Protein AF-A0AAE4S1N6-F1 (afdb_monomer)

Sequence (169 aa):
MYSLLGYTQWRNFEAIINKAKAACTNAGEDVTYHFADVSKMISLPKGAEREIDDIYLTRYACYLTAQNGDARKPAIAFAQNNFAVQTRRAELVEQHLLDYERVQARTKLAETEKLLSGVFYERGVDSKGFAIIRSKGDKALFRLDTALLKCKLGAPHSRPLVDFLPTIS

Structure (mmCIF, N/CA/C/O backbone):
data_AF-A0AAE4S1N6-F1
#
_entry.id   AF-A0AAE4S1N6-F1
#
loop_
_atom_site.group_PDB
_atom_site.id
_atom_site.type_symbol
_atom_site.label_atom_id
_atom_site.label_alt_id
_atom_site.label_comp_id
_atom_site.label_asym_id
_atom_site.label_entity_id
_atom_site.label_seq_id
_atom_site.pdbx_PDB_ins_code
_atom_site.Cartn_x
_atom_site.Cartn_y
_atom_site.Cartn_z
_atom_site.occupancy
_atom_site.B_iso_or_equiv
_atom_site.auth_seq_id
_atom_site.auth_comp_id
_atom_site.auth_asym_id
_atom_site.auth_atom_id
_atom_site.pdbx_PDB_model_num
ATOM 1 N N . MET A 1 1 ? -7.792 -5.876 23.179 1.00 77.88 1 MET A N 1
ATOM 2 C CA . MET A 1 1 ? -7.396 -4.777 22.263 1.00 77.88 1 MET A CA 1
ATOM 3 C C . MET A 1 1 ? -7.895 -3.399 22.705 1.00 77.88 1 MET A C 1
ATOM 5 O O . MET A 1 1 ? -7.100 -2.470 22.681 1.00 77.88 1 MET A O 1
ATOM 9 N N . TYR A 1 2 ? -9.160 -3.238 23.120 1.00 85.38 2 TYR A N 1
ATOM 10 C CA . TYR A 1 2 ? -9.743 -1.909 23.383 1.00 85.38 2 TYR A CA 1
ATOM 11 C C . TYR A 1 2 ? -8.954 -1.040 24.389 1.00 85.38 2 TYR A C 1
ATOM 13 O O . TYR A 1 2 ? -8.712 0.138 24.123 1.00 85.38 2 TYR A O 1
ATOM 21 N N . SER A 1 3 ? -8.470 -1.626 25.491 1.00 87.19 3 SER A N 1
ATOM 22 C CA . SER A 1 3 ? -7.671 -0.925 26.508 1.00 87.19 3 SER A CA 1
ATOM 23 C C . SER A 1 3 ? -6.307 -0.459 25.990 1.00 87.19 3 SER A C 1
ATOM 25 O O . SER A 1 3 ? -5.890 0.657 26.288 1.00 87.19 3 SER A O 1
ATOM 27 N N . LEU A 1 4 ? -5.645 -1.265 25.151 1.00 88.44 4 LEU A N 1
ATOM 28 C CA . LEU A 1 4 ? -4.366 -0.918 24.510 1.00 88.44 4 LEU A CA 1
ATOM 29 C C . LEU A 1 4 ? -4.500 0.288 23.576 1.00 88.44 4 LEU A C 1
ATOM 31 O O . LEU A 1 4 ? -3.576 1.084 23.446 1.00 88.44 4 LEU A O 1
ATOM 35 N N . LEU A 1 5 ? -5.668 0.439 22.949 1.00 91.44 5 LEU A N 1
ATOM 36 C CA . LEU A 1 5 ? -5.982 1.578 22.090 1.00 91.44 5 LEU A CA 1
ATOM 37 C C . LEU A 1 5 ? -6.519 2.790 22.868 1.00 91.44 5 LEU A C 1
ATOM 39 O O . LEU A 1 5 ? -6.908 3.784 22.260 1.00 91.44 5 LEU A O 1
ATOM 43 N N . GLY A 1 6 ? -6.532 2.733 24.203 1.00 91.75 6 GLY A N 1
ATOM 44 C CA . GLY A 1 6 ? 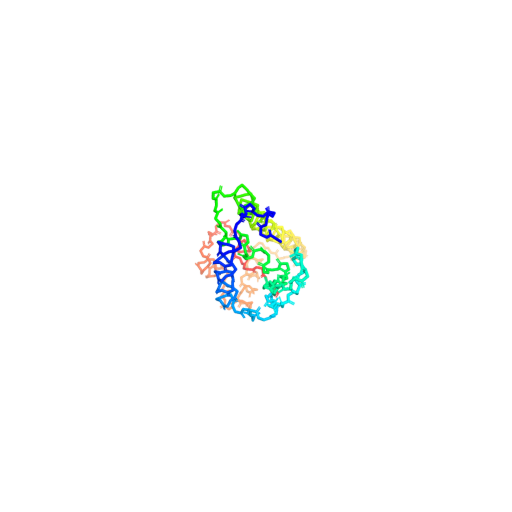-6.936 3.837 25.073 1.00 91.75 6 GLY A CA 1
ATOM 45 C C . GLY A 1 6 ? -8.450 4.000 25.226 1.00 91.75 6 GLY A C 1
ATOM 46 O O . GLY A 1 6 ? -8.919 5.085 25.586 1.00 91.75 6 GLY A O 1
ATOM 47 N N . TYR A 1 7 ? -9.244 2.972 24.917 1.00 91.69 7 TYR A N 1
ATOM 48 C CA . TYR A 1 7 ? -10.680 2.964 25.199 1.00 91.69 7 TYR A CA 1
ATOM 49 C C . TYR A 1 7 ? -10.927 2.464 26.623 1.00 91.69 7 TYR A C 1
ATOM 51 O O . TYR A 1 7 ? -10.381 1.448 27.037 1.00 91.69 7 TYR A O 1
ATOM 59 N N . THR A 1 8 ? -11.773 3.176 27.367 1.00 89.38 8 THR A N 1
ATOM 60 C CA . THR A 1 8 ? -12.163 2.821 28.742 1.00 89.38 8 THR A CA 1
ATOM 61 C C . THR A 1 8 ? -13.497 2.082 28.805 1.00 89.38 8 THR 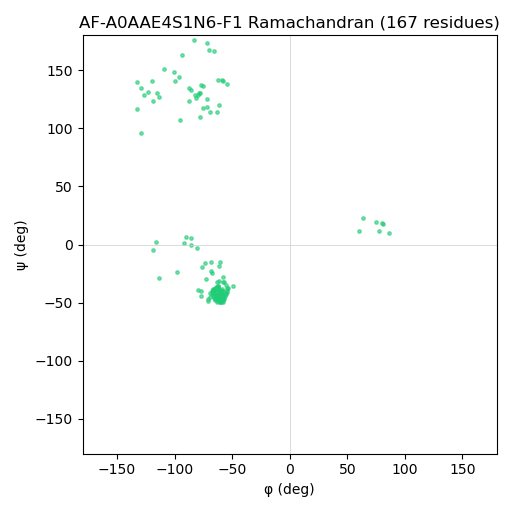A C 1
ATOM 63 O O . THR A 1 8 ? -13.745 1.345 29.751 1.00 89.38 8 THR A O 1
ATOM 66 N N . GLN A 1 9 ? -14.357 2.262 27.798 1.00 87.44 9 GLN A N 1
ATOM 67 C CA . GLN A 1 9 ? -15.679 1.644 27.712 1.00 87.44 9 GLN A CA 1
ATOM 68 C C . GLN A 1 9 ? -15.799 0.833 26.424 1.00 87.44 9 GLN A C 1
ATOM 70 O O . GLN A 1 9 ? -15.523 1.357 25.341 1.00 87.44 9 GLN A O 1
ATOM 75 N N . TRP A 1 10 ? -16.271 -0.411 26.547 1.00 85.19 10 TRP A N 1
ATOM 76 C CA . TRP A 1 10 ? -16.462 -1.328 25.420 1.00 85.19 10 TRP A CA 1
ATOM 77 C C . TRP A 1 10 ? -17.378 -0.750 24.338 1.00 85.19 10 TRP A C 1
ATOM 79 O O . TRP A 1 10 ? -16.996 -0.741 23.178 1.00 85.19 10 TRP A O 1
ATOM 89 N N . ARG A 1 11 ? -18.511 -0.142 24.714 1.00 86.25 11 ARG A N 1
ATOM 90 C CA . ARG A 1 11 ? -19.471 0.466 23.771 1.00 86.25 11 ARG A CA 1
ATOM 91 C C . ARG A 1 11 ? -18.831 1.475 22.805 1.00 86.25 11 ARG A C 1
ATOM 93 O O . ARG A 1 11 ? -19.184 1.539 21.632 1.00 86.25 11 ARG A O 1
ATOM 100 N N . ASN A 1 12 ? -17.865 2.263 23.283 1.00 88.44 12 ASN A N 1
ATOM 101 C CA . ASN A 1 12 ? -17.154 3.224 22.435 1.00 88.44 12 ASN A CA 1
ATOM 102 C C . ASN A 1 12 ? -16.193 2.534 21.467 1.00 88.44 12 ASN A C 1
ATOM 104 O O . ASN A 1 12 ? -15.927 3.069 20.397 1.00 88.44 12 ASN A O 1
ATOM 108 N N . PHE A 1 13 ? -15.652 1.380 21.851 1.00 90.94 13 PHE A N 1
ATOM 109 C CA . PHE A 1 13 ? -14.780 0.572 21.009 1.00 90.94 13 PHE A CA 1
ATOM 110 C C . PHE A 1 13 ? -15.572 -0.256 19.991 1.00 90.94 13 PHE A C 1
ATOM 112 O O . PHE A 1 13 ? -15.183 -0.321 18.832 1.00 90.94 13 PHE A O 1
ATOM 119 N N . GLU A 1 14 ? -16.722 -0.799 20.381 1.00 90.56 14 GLU A N 1
ATOM 120 C CA . GLU A 1 14 ? -17.660 -1.502 19.503 1.00 90.56 14 GLU A CA 1
ATOM 121 C C . GLU A 1 14 ? -18.082 -0.630 18.311 1.00 90.56 14 GLU A C 1
ATOM 123 O O . GLU A 1 14 ? -18.055 -1.072 17.164 1.00 90.56 14 GLU A O 1
ATOM 128 N N . ALA A 1 15 ? -18.352 0.659 18.545 1.00 92.25 15 ALA A N 1
ATOM 129 C CA . ALA A 1 15 ? -18.629 1.608 17.468 1.00 92.25 15 ALA A CA 1
ATOM 130 C C . ALA A 1 15 ? -17.477 1.716 16.446 1.00 92.25 15 ALA A C 1
ATOM 132 O O . ALA A 1 15 ? -17.721 1.943 15.262 1.00 92.25 15 ALA A O 1
ATOM 133 N N . ILE A 1 16 ? -16.225 1.548 16.880 1.00 95.12 16 ILE A N 1
ATOM 134 C CA . ILE A 1 16 ? -15.046 1.548 16.000 1.00 95.12 16 ILE A CA 1
ATOM 135 C C . ILE A 1 16 ? -14.915 0.223 15.260 1.00 95.12 16 ILE A C 1
ATOM 137 O O . ILE A 1 16 ? -14.614 0.230 14.069 1.00 95.12 16 ILE A O 1
ATOM 141 N N . ILE A 1 17 ? -15.189 -0.896 15.931 1.00 94.19 17 ILE A N 1
ATOM 142 C CA . ILE A 1 17 ? -15.241 -2.212 15.290 1.00 94.19 17 ILE A CA 1
ATOM 143 C C . ILE A 1 17 ? -16.272 -2.208 14.164 1.00 94.19 17 ILE A C 1
ATOM 145 O O . ILE A 1 17 ? -15.955 -2.628 13.059 1.00 94.19 17 ILE A O 1
ATOM 149 N N . ASN A 1 18 ? -17.460 -1.645 14.385 1.00 94.62 18 ASN A N 1
ATOM 150 C CA . ASN A 1 18 ? -18.490 -1.561 13.349 1.00 94.62 18 ASN A CA 1
ATOM 151 C C . ASN A 1 18 ? -18.046 -0.709 12.149 1.00 94.62 18 ASN A C 1
ATOM 153 O O . ASN A 1 18 ? -18.279 -1.093 11.003 1.00 94.62 18 ASN A O 1
ATOM 157 N N . LYS A 1 19 ? -17.327 0.399 12.383 1.00 96.88 19 LYS A N 1
ATOM 158 C CA . LYS A 1 19 ? -16.696 1.171 11.295 1.00 96.88 19 LYS A CA 1
ATOM 159 C C . LYS A 1 19 ? -15.638 0.353 10.551 1.00 96.88 19 LYS A C 1
ATOM 161 O O . LYS A 1 19 ? -15.579 0.407 9.327 1.00 96.88 19 LYS A O 1
ATOM 166 N N . ALA A 1 20 ? -14.833 -0.426 11.268 1.00 97.00 20 ALA A N 1
ATOM 167 C CA . ALA A 1 20 ? -13.819 -1.291 10.676 1.00 97.00 20 ALA A CA 1
ATOM 168 C C . ALA A 1 20 ? -14.433 -2.447 9.862 1.00 97.00 20 ALA A C 1
ATOM 170 O O . ALA A 1 20 ? -13.950 -2.724 8.767 1.00 97.00 20 ALA A O 1
ATOM 171 N N . LYS A 1 21 ? -15.529 -3.063 10.333 1.00 96.44 21 LYS A N 1
ATOM 172 C CA . LYS A 1 21 ? -16.320 -4.061 9.587 1.00 96.44 21 LYS A CA 1
ATOM 173 C C . LYS A 1 21 ? -16.878 -3.456 8.285 1.00 96.44 21 LYS A C 1
ATOM 175 O O . LYS A 1 21 ? -16.767 -4.066 7.222 1.00 96.44 21 LYS A O 1
ATOM 180 N N . ALA A 1 22 ? -17.396 -2.225 8.338 1.00 97.75 22 ALA A N 1
ATOM 181 C CA . ALA A 1 22 ? -17.853 -1.510 7.143 1.00 97.75 22 ALA A CA 1
ATOM 182 C C . ALA A 1 22 ? -16.702 -1.212 6.161 1.00 97.75 22 ALA A C 1
ATOM 184 O O . ALA A 1 22 ? -16.847 -1.430 4.961 1.00 97.75 22 ALA A O 1
ATOM 185 N N . ALA A 1 23 ? -15.540 -0.774 6.658 1.00 97.94 23 ALA A N 1
ATOM 186 C CA . ALA A 1 23 ? -14.355 -0.546 5.829 1.00 97.94 23 ALA A CA 1
ATOM 187 C C . ALA A 1 23 ? -13.848 -1.838 5.161 1.00 97.94 23 ALA A C 1
ATOM 189 O O . ALA A 1 23 ? -13.512 -1.814 3.984 1.00 97.94 23 ALA A O 1
ATOM 190 N N . CYS A 1 24 ? -13.853 -2.959 5.889 1.00 97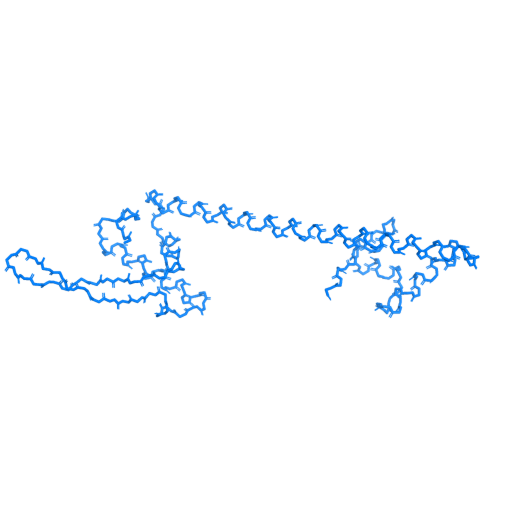.50 24 CYS A N 1
ATOM 191 C CA . CYS A 1 24 ? -13.519 -4.291 5.376 1.00 97.50 24 CYS A CA 1
ATOM 192 C C . CYS A 1 24 ? -14.439 -4.687 4.212 1.00 97.50 24 CYS A C 1
ATOM 194 O O . CYS A 1 24 ? -13.963 -5.026 3.134 1.00 97.50 24 CYS A O 1
ATOM 196 N N . THR A 1 25 ? -15.754 -4.533 4.401 1.00 97.50 25 THR A N 1
ATOM 197 C CA . THR A 1 25 ? -16.755 -4.816 3.357 1.00 97.50 25 THR A CA 1
ATOM 198 C C . THR A 1 25 ? -16.524 -3.945 2.120 1.00 97.50 25 THR A C 1
ATOM 200 O O . THR A 1 25 ? -16.522 -4.437 0.995 1.00 97.50 25 THR A O 1
ATOM 203 N N . ASN A 1 26 ? -16.272 -2.648 2.316 1.00 97.75 26 ASN A N 1
ATOM 204 C CA . ASN A 1 26 ? -16.024 -1.709 1.219 1.00 97.75 26 ASN A CA 1
ATOM 205 C C . ASN A 1 26 ? -14.698 -1.968 0.487 1.00 97.75 26 ASN A C 1
ATOM 207 O O . ASN A 1 26 ? -14.556 -1.564 -0.664 1.00 97.75 26 ASN A O 1
ATOM 211 N N . ALA A 1 27 ? -13.739 -2.630 1.137 1.00 96.56 27 ALA A N 1
ATOM 212 C CA . ALA A 1 27 ? -12.500 -3.087 0.517 1.00 96.56 27 ALA A CA 1
ATOM 213 C C . ALA A 1 27 ? -12.671 -4.395 -0.282 1.00 96.56 27 ALA A C 1
ATOM 215 O O . ALA A 1 27 ? -11.718 -4.833 -0.919 1.00 96.56 27 ALA A O 1
ATOM 216 N N . GLY A 1 28 ? -13.868 -4.996 -0.280 1.00 96.75 28 GLY A N 1
ATOM 217 C CA . GLY A 1 28 ? -14.168 -6.249 -0.979 1.00 96.75 28 GLY A CA 1
ATOM 218 C C . GLY A 1 28 ? -13.853 -7.514 -0.178 1.00 96.75 28 GLY A C 1
ATOM 219 O O . GLY A 1 28 ? -13.910 -8.604 -0.740 1.00 96.75 28 GLY A O 1
ATOM 220 N N . GLU A 1 29 ? -13.539 -7.383 1.112 1.00 95.88 29 GLU A N 1
ATOM 221 C CA . GLU A 1 29 ? -13.188 -8.500 1.993 1.00 95.88 29 GLU A CA 1
ATOM 222 C C . GLU A 1 29 ? -14.402 -8.989 2.797 1.00 95.88 29 GLU A C 1
ATOM 224 O O . GLU A 1 29 ? -15.227 -8.192 3.262 1.00 95.88 29 GLU A O 1
ATOM 229 N N . ASP A 1 30 ? -14.488 -10.303 3.028 1.00 92.50 30 ASP A N 1
ATOM 230 C CA . ASP A 1 30 ? -15.523 -10.892 3.882 1.00 92.50 30 ASP A CA 1
ATOM 231 C C . ASP A 1 30 ? -15.208 -10.628 5.362 1.00 92.50 30 ASP A C 1
ATOM 233 O O . ASP A 1 30 ? -14.202 -11.083 5.918 1.00 92.50 30 ASP A O 1
ATOM 237 N N . VAL A 1 31 ? -16.103 -9.898 6.028 1.00 93.44 31 VAL A N 1
ATOM 238 C CA . VAL A 1 31 ? -15.982 -9.534 7.444 1.00 93.44 31 VAL A CA 1
ATOM 239 C C . VAL A 1 31 ? -15.807 -10.761 8.340 1.00 93.44 31 VAL A C 1
ATOM 241 O O . VAL A 1 31 ? -15.060 -10.688 9.316 1.00 93.44 31 VAL A O 1
ATOM 244 N N . THR A 1 32 ? -16.442 -11.889 8.016 1.00 91.12 32 THR A N 1
ATOM 245 C CA . THR A 1 32 ? -16.418 -13.103 8.849 1.00 91.12 32 THR A CA 1
ATOM 246 C C . THR A 1 32 ? -15.039 -13.765 8.908 1.00 91.12 32 THR A C 1
ATOM 248 O O . THR A 1 32 ? -14.713 -14.405 9.907 1.00 91.12 32 THR A O 1
ATOM 251 N N . TYR A 1 33 ? -14.178 -13.547 7.906 1.00 91.56 33 TYR A N 1
ATOM 252 C CA . TYR A 1 33 ? -12.782 -14.005 7.932 1.00 91.56 33 TYR A CA 1
ATOM 253 C C . TYR A 1 33 ? -11.885 -13.157 8.831 1.00 91.56 33 TYR A C 1
ATOM 255 O O . TYR A 1 33 ? -10.808 -13.596 9.240 1.00 91.56 33 TYR A O 1
ATOM 263 N N . HIS A 1 34 ? -12.313 -11.936 9.142 1.00 93.44 34 HIS A N 1
ATOM 264 C CA . HIS A 1 34 ? -11.474 -10.940 9.792 1.00 93.44 34 HIS A CA 1
ATOM 265 C C . HIS A 1 34 ? -11.928 -10.574 11.204 1.00 93.44 34 HIS A C 1
ATOM 267 O O . HIS A 1 34 ? -11.071 -10.229 12.025 1.00 93.44 34 HIS A O 1
ATOM 273 N N . PHE A 1 35 ? -13.230 -10.673 11.476 1.00 92.56 35 PHE A N 1
ATOM 274 C CA . PHE A 1 35 ? -13.890 -10.329 12.729 1.00 92.56 35 PHE A CA 1
ATOM 275 C C . PHE A 1 35 ? -14.762 -11.509 13.175 1.00 92.56 35 PHE A C 1
ATOM 277 O O . PHE A 1 35 ? -15.898 -11.651 12.726 1.00 92.56 35 PHE A O 1
ATOM 284 N N . ALA A 1 36 ? -14.228 -12.353 14.055 1.00 87.12 36 ALA A N 1
ATOM 285 C CA . ALA A 1 36 ? -14.963 -13.480 14.615 1.00 87.12 36 ALA A CA 1
ATOM 286 C C . ALA A 1 36 ? -15.575 -13.074 15.958 1.00 87.12 36 ALA A C 1
ATOM 288 O O . ALA A 1 36 ? -14.857 -12.923 16.949 1.00 87.12 36 ALA A O 1
ATOM 289 N N . ASP A 1 37 ? -16.892 -12.883 15.970 1.00 77.19 37 ASP A N 1
ATOM 290 C CA . ASP A 1 37 ? -17.654 -12.624 17.189 1.00 77.19 37 ASP A CA 1
ATOM 291 C C . ASP A 1 37 ? -17.715 -13.933 18.003 1.00 77.19 37 ASP A C 1
ATOM 293 O O . ASP A 1 37 ? -18.198 -14.959 17.521 1.00 77.19 37 ASP A O 1
ATOM 297 N N . VAL A 1 38 ? -17.167 -13.923 19.219 1.00 71.56 38 VAL A N 1
ATOM 298 C CA . VAL A 1 38 ? -17.145 -15.072 20.132 1.00 71.56 38 VAL A CA 1
ATOM 299 C C . VAL A 1 38 ? -17.662 -14.638 21.495 1.00 71.56 38 VAL A C 1
ATOM 301 O O . VAL A 1 38 ? -17.263 -13.607 22.028 1.00 71.56 38 VAL A O 1
ATOM 304 N N . SER A 1 39 ? -18.537 -15.422 22.111 1.00 60.66 39 SER A N 1
ATOM 305 C CA . SER A 1 39 ? -18.950 -15.123 23.474 1.00 60.66 39 SER A CA 1
ATOM 306 C C . SER A 1 39 ? -18.011 -15.765 24.489 1.00 60.66 39 SER A C 1
ATOM 308 O O . SER A 1 39 ? -17.607 -16.925 24.369 1.00 60.66 39 SER A O 1
ATOM 310 N N . LYS A 1 40 ? -17.628 -14.988 25.506 1.00 56.81 40 LYS A N 1
ATOM 311 C CA . LYS A 1 40 ? -16.836 -15.470 26.635 1.00 56.81 40 LYS A CA 1
ATOM 312 C C . LYS A 1 40 ? -17.624 -15.301 27.925 1.00 56.81 40 LYS A C 1
ATOM 314 O O . LYS A 1 40 ? -18.003 -14.193 28.295 1.00 56.81 40 LYS A O 1
ATOM 319 N N . MET A 1 41 ? -17.807 -16.399 28.649 1.00 55.03 41 MET A N 1
ATOM 320 C CA . MET A 1 41 ? -18.373 -16.371 29.996 1.00 55.03 41 MET A CA 1
ATOM 321 C C . MET A 1 41 ? -17.307 -15.914 30.994 1.00 55.03 41 MET A C 1
ATOM 323 O O . MET A 1 41 ? -16.187 -16.432 31.005 1.00 55.03 41 MET A O 1
ATOM 327 N N . ILE A 1 42 ? -17.644 -14.940 31.839 1.00 58.03 42 ILE A N 1
ATOM 328 C CA . ILE A 1 42 ? -16.809 -14.531 32.973 1.00 58.03 42 ILE A CA 1
ATOM 329 C C . ILE A 1 42 ? -17.554 -14.716 34.296 1.00 58.03 42 ILE A C 1
ATOM 331 O O . ILE A 1 42 ? -18.741 -14.408 34.404 1.00 58.03 42 ILE A O 1
ATOM 335 N N . SER A 1 43 ? -16.844 -15.175 35.328 1.00 59.56 43 SER A N 1
ATOM 336 C CA . SER A 1 43 ? -17.383 -15.241 36.688 1.00 59.56 43 SER A CA 1
ATOM 337 C C . SER A 1 43 ? -17.283 -13.887 37.390 1.00 59.56 43 SER A C 1
ATOM 339 O O . SER A 1 43 ? -16.220 -13.269 37.462 1.00 59.56 43 SER A O 1
ATOM 341 N N . LEU A 1 44 ? -18.406 -13.442 37.940 1.00 71.12 44 LEU A N 1
ATOM 342 C CA . LEU A 1 44 ? -18.546 -12.274 38.798 1.00 71.12 44 LEU A CA 1
ATOM 343 C C . LEU A 1 44 ? -18.450 -12.678 40.282 1.00 71.12 44 LEU A C 1
ATOM 345 O O . LEU A 1 44 ? -18.644 -13.848 40.638 1.00 71.12 44 LEU A O 1
ATOM 349 N N . PRO A 1 45 ? -18.207 -11.713 41.189 1.00 51.72 45 PRO A N 1
ATOM 350 C CA . PRO A 1 45 ? -18.323 -11.948 42.623 1.00 51.72 45 PRO A CA 1
ATOM 351 C C . PRO A 1 45 ? -19.708 -12.516 42.969 1.00 51.72 45 PRO A C 1
ATOM 353 O O . PRO A 1 45 ? -20.716 -12.030 42.461 1.00 51.72 45 PRO A O 1
ATOM 356 N N . LYS A 1 46 ? -19.752 -13.507 43.871 1.00 70.25 46 LYS A N 1
ATOM 357 C CA . LYS A 1 46 ? -20.953 -14.279 44.269 1.00 70.25 46 LYS A CA 1
ATOM 358 C C . LYS A 1 46 ? -21.454 -15.329 43.261 1.00 70.25 46 LYS A C 1
ATOM 360 O O . LYS A 1 46 ? -22.590 -15.771 43.383 1.00 70.25 46 LYS A O 1
ATOM 365 N N . GLY A 1 47 ? -20.620 -15.767 42.316 1.00 63.91 47 GLY A N 1
ATOM 366 C CA . GLY A 1 47 ? -20.928 -16.927 41.465 1.00 63.91 47 GLY A CA 1
ATOM 367 C C . GLY A 1 47 ? -21.912 -16.646 40.328 1.00 63.91 47 GLY A C 1
ATOM 368 O O . GLY A 1 47 ? -22.395 -17.580 39.701 1.00 63.91 47 GLY A O 1
ATOM 369 N N . ALA A 1 48 ? -22.208 -15.374 40.050 1.00 64.31 48 ALA A N 1
ATOM 370 C CA . ALA A 1 48 ? -22.948 -14.997 38.854 1.00 64.31 48 ALA A CA 1
ATOM 371 C C . ALA A 1 48 ? -22.027 -15.084 37.631 1.00 64.31 48 ALA A C 1
ATOM 373 O O . ALA A 1 48 ? -20.888 -14.624 37.680 1.00 64.31 48 ALA A O 1
ATOM 374 N N . GLU A 1 49 ? -22.509 -15.645 36.529 1.00 60.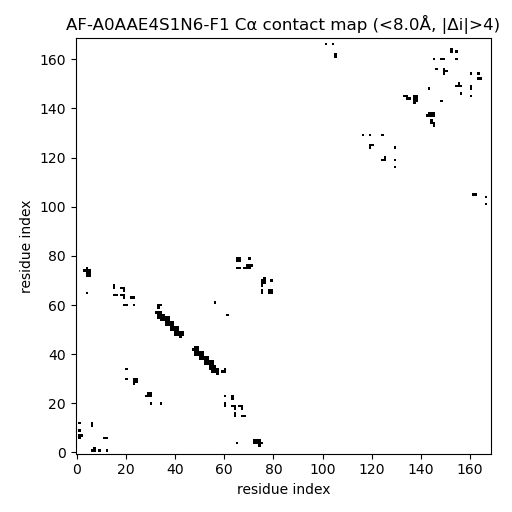34 49 GLU A N 1
ATOM 375 C CA . GLU A 1 49 ? -21.796 -15.624 35.254 1.00 60.34 49 GLU A CA 1
ATOM 376 C C . GLU A 1 49 ? -22.368 -14.527 34.360 1.00 60.34 49 GLU A C 1
ATOM 378 O O . GLU A 1 49 ? -23.575 -14.277 34.347 1.00 60.34 49 GLU A O 1
ATOM 383 N N . ARG A 1 50 ? -21.493 -13.838 33.630 1.00 57.00 50 ARG A N 1
ATOM 384 C CA . ARG A 1 50 ? -21.881 -12.846 32.631 1.00 57.00 50 ARG A CA 1
ATOM 385 C C . ARG A 1 50 ? -21.210 -13.176 31.311 1.00 57.00 50 ARG A C 1
ATOM 387 O O . ARG A 1 50 ? -19.990 -13.316 31.256 1.00 57.00 50 ARG A O 1
ATOM 394 N N . GLU A 1 51 ? -22.016 -13.238 30.265 1.00 60.47 51 GLU A N 1
ATOM 395 C CA . GLU A 1 51 ? -21.541 -13.294 28.891 1.00 60.47 51 GLU A CA 1
ATOM 396 C C . GLU A 1 51 ? -20.975 -11.920 28.508 1.00 60.47 51 GLU A C 1
ATOM 398 O O . GLU A 1 51 ? -21.614 -10.879 28.708 1.00 60.47 51 GLU A O 1
ATOM 403 N N . ILE A 1 52 ? -19.729 -11.906 28.045 1.00 59.03 52 ILE A N 1
ATOM 404 C CA . ILE A 1 52 ? -19.106 -10.744 27.423 1.00 59.03 52 ILE A CA 1
ATOM 405 C C . ILE A 1 52 ? -18.867 -11.095 25.962 1.00 59.03 52 ILE A C 1
ATOM 407 O O . ILE A 1 52 ? -18.217 -12.100 25.667 1.00 59.03 52 ILE A O 1
ATOM 411 N N . ASP A 1 53 ? -19.352 -10.230 25.077 1.00 63.31 53 ASP A N 1
ATOM 412 C CA . ASP A 1 53 ? -19.001 -10.259 23.664 1.00 63.31 53 ASP A CA 1
ATOM 413 C C . ASP A 1 53 ? -17.498 -9.995 23.530 1.00 63.31 53 ASP A C 1
ATOM 415 O O . ASP A 1 53 ? -17.003 -8.915 23.871 1.00 63.31 53 ASP A O 1
ATOM 419 N N . ASP A 1 54 ? -16.759 -10.999 23.075 1.00 74.25 54 ASP A N 1
ATOM 420 C CA . ASP A 1 54 ? -15.360 -10.881 22.692 1.00 74.25 54 ASP A CA 1
ATOM 421 C C . ASP A 1 54 ? -15.276 -11.004 21.164 1.00 74.25 54 ASP A C 1
ATOM 423 O O . ASP A 1 54 ? -16.127 -11.600 20.506 1.00 74.25 54 ASP A O 1
ATOM 427 N N . ILE A 1 55 ? -14.282 -10.369 20.555 1.00 81.88 55 ILE A N 1
ATOM 428 C CA . ILE A 1 55 ? -14.142 -10.385 19.095 1.00 81.88 55 ILE A CA 1
ATOM 429 C C . ILE A 1 55 ? -12.694 -10.700 18.776 1.00 81.88 55 ILE A C 1
ATOM 431 O O . ILE A 1 55 ? -11.789 -9.917 19.089 1.00 81.88 55 ILE A O 1
ATOM 435 N N . TYR A 1 56 ? -12.467 -11.835 18.119 1.00 87.69 56 TYR A N 1
ATOM 436 C CA . TYR A 1 56 ? -11.158 -12.152 17.576 1.00 87.69 56 TYR A CA 1
ATOM 437 C C . TYR A 1 56 ? -10.947 -11.410 16.264 1.00 87.69 56 TYR A C 1
ATOM 439 O O . TYR A 1 56 ? -11.760 -11.463 15.342 1.00 87.69 56 TYR A O 1
ATOM 447 N N . LEU A 1 57 ? -9.816 -10.715 16.196 1.00 92.00 57 LEU A N 1
ATOM 448 C CA . LEU A 1 57 ? -9.435 -9.887 15.066 1.00 92.00 57 LEU A CA 1
ATOM 449 C C . LEU A 1 57 ? -8.184 -10.462 14.419 1.00 92.00 57 LEU A C 1
ATOM 451 O O . LEU A 1 57 ? -7.172 -10.708 15.081 1.00 92.00 57 LEU A O 1
ATOM 455 N N . THR A 1 58 ? -8.228 -10.621 13.102 1.00 95.12 58 THR A N 1
ATOM 456 C CA . THR A 1 58 ? -7.007 -10.839 12.318 1.00 95.12 58 THR A CA 1
ATOM 457 C C . THR A 1 58 ? -6.108 -9.600 12.356 1.00 95.12 58 THR A C 1
ATOM 459 O O . THR A 1 58 ? -6.533 -8.500 12.712 1.00 95.12 58 THR A O 1
ATOM 462 N N . ARG A 1 59 ? -4.849 -9.734 11.919 1.00 95.31 59 ARG A N 1
ATOM 463 C CA . ARG A 1 59 ? -3.935 -8.583 11.787 1.00 95.31 59 ARG A CA 1
ATOM 464 C C . ARG A 1 59 ? -4.528 -7.473 10.911 1.00 95.31 59 ARG A C 1
ATOM 466 O O . ARG A 1 59 ? -4.414 -6.302 11.261 1.00 95.31 59 ARG A O 1
ATOM 473 N N . TYR A 1 60 ? -5.181 -7.848 9.813 1.00 95.94 60 TYR A N 1
ATOM 474 C CA . TYR A 1 60 ? -5.850 -6.907 8.919 1.00 95.94 60 TYR A CA 1
ATOM 475 C C . TYR A 1 60 ? -6.989 -6.158 9.630 1.00 95.94 60 TYR A C 1
ATOM 477 O O . TYR A 1 60 ? -6.996 -4.927 9.645 1.00 95.94 60 TYR A O 1
ATOM 485 N N . ALA A 1 61 ? -7.871 -6.874 10.336 1.00 95.75 61 ALA A N 1
ATOM 486 C CA . ALA A 1 61 ? -8.923 -6.260 11.150 1.00 95.75 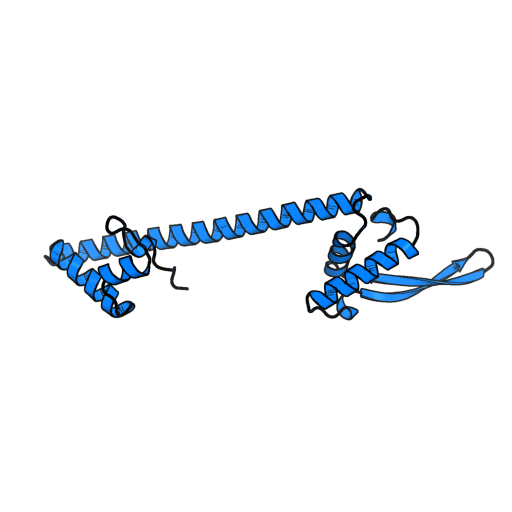61 ALA A CA 1
ATOM 487 C C . ALA A 1 61 ? -8.372 -5.330 12.239 1.00 95.75 61 ALA A C 1
ATOM 489 O O . ALA A 1 61 ? -8.932 -4.259 12.485 1.00 95.75 61 ALA A O 1
ATOM 490 N N . CYS A 1 62 ? -7.251 -5.693 12.869 1.00 95.19 62 CYS A N 1
ATOM 491 C CA . CYS A 1 62 ? -6.578 -4.835 13.838 1.00 95.19 62 CYS A CA 1
ATOM 492 C C . CYS A 1 62 ? -6.126 -3.507 13.209 1.00 95.19 62 CYS A C 1
ATOM 494 O O . CYS A 1 62 ? -6.304 -2.451 13.821 1.00 95.19 62 CYS A O 1
ATOM 496 N N . TYR A 1 63 ? -5.579 -3.538 11.989 1.00 96.19 63 TYR A N 1
ATOM 497 C CA . TYR A 1 63 ? -5.197 -2.324 11.264 1.00 96.19 63 TYR A CA 1
ATOM 498 C C . TYR A 1 63 ? -6.405 -1.466 10.911 1.00 96.19 63 TYR A C 1
ATOM 500 O O . TYR A 1 63 ? -6.395 -0.275 11.215 1.00 96.19 63 TYR A O 1
ATOM 508 N N . LEU A 1 64 ? -7.471 -2.061 10.370 1.00 97.06 64 LEU A N 1
ATOM 509 C CA . LEU A 1 64 ? -8.706 -1.332 10.071 1.00 97.06 64 LEU A CA 1
ATOM 510 C C . LEU A 1 64 ? -9.323 -0.709 11.329 1.00 97.06 64 LEU A C 1
ATOM 512 O O . LEU A 1 64 ? -9.770 0.437 11.300 1.00 97.06 64 LEU A O 1
ATOM 516 N N . THR A 1 65 ? -9.297 -1.427 12.452 1.00 96.31 65 THR A N 1
ATOM 517 C CA . THR A 1 65 ? -9.783 -0.927 13.747 1.00 96.31 65 THR A CA 1
ATOM 518 C C . THR A 1 65 ? -8.970 0.276 14.219 1.00 96.31 65 THR A C 1
ATOM 520 O O . THR A 1 65 ? -9.542 1.269 14.662 1.00 96.31 65 THR A O 1
ATOM 523 N N . ALA A 1 66 ? -7.640 0.230 14.094 1.00 96.06 66 ALA A N 1
ATOM 524 C CA . ALA A 1 66 ? -6.781 1.359 14.438 1.00 96.06 66 ALA A CA 1
ATOM 525 C C . ALA A 1 66 ? -6.986 2.557 13.493 1.00 96.06 66 ALA A C 1
ATOM 527 O O . ALA A 1 66 ? -7.067 3.691 13.957 1.00 96.06 66 ALA A O 1
ATOM 528 N N . GLN A 1 67 ? -7.130 2.324 12.185 1.00 96.12 67 GLN A N 1
ATOM 529 C CA . GLN A 1 67 ? -7.366 3.381 11.193 1.00 96.12 67 GLN A CA 1
ATOM 530 C C . GLN A 1 67 ? -8.685 4.124 11.439 1.00 96.12 67 GLN A C 1
ATOM 532 O O . GLN A 1 67 ? -8.719 5.349 11.339 1.00 96.12 67 GLN A O 1
ATOM 537 N N . ASN A 1 68 ? -9.740 3.401 11.824 1.00 96.81 68 ASN A N 1
ATOM 538 C CA . ASN A 1 68 ? -11.073 3.955 12.088 1.00 96.81 68 ASN A CA 1
ATOM 539 C C . ASN A 1 68 ? -11.257 4.500 13.519 1.00 96.81 68 ASN A C 1
ATOM 541 O O . ASN A 1 68 ? -12.350 4.963 13.863 1.00 96.81 68 ASN A O 1
ATOM 545 N N . GLY A 1 69 ? -10.225 4.416 14.363 1.00 95.12 69 GLY A N 1
ATOM 546 C CA . GLY A 1 69 ? -10.277 4.828 15.762 1.00 95.12 69 GLY A CA 1
ATOM 547 C C . GLY A 1 69 ? -10.335 6.343 15.981 1.00 95.12 69 GLY A C 1
ATOM 548 O O . GLY A 1 69 ? -10.186 7.155 15.073 1.00 95.12 69 GLY A O 1
ATOM 549 N N . ASP A 1 70 ? -10.525 6.734 17.241 1.00 95.44 70 ASP A N 1
ATOM 550 C CA . ASP A 1 70 ? -10.550 8.133 17.670 1.00 95.44 70 ASP A CA 1
ATOM 551 C C . ASP A 1 70 ? -9.122 8.687 17.764 1.00 95.44 70 ASP A C 1
ATOM 553 O O . ASP A 1 70 ? -8.376 8.332 18.679 1.00 95.44 70 ASP A O 1
ATOM 557 N N . ALA A 1 71 ? -8.760 9.584 16.843 1.00 95.25 71 ALA A N 1
ATOM 558 C CA . ALA A 1 71 ? -7.435 10.202 16.762 1.00 95.25 71 ALA A CA 1
ATOM 559 C C . ALA A 1 71 ? -7.040 11.008 18.015 1.00 95.25 71 ALA A C 1
ATOM 561 O O . ALA A 1 71 ? -5.861 11.285 18.220 1.00 95.25 71 ALA A O 1
ATOM 562 N N . ARG A 1 72 ? -7.984 11.346 18.908 1.00 95.56 72 ARG A N 1
ATOM 563 C CA . ARG A 1 72 ? -7.660 11.955 20.213 1.00 95.56 72 ARG A CA 1
ATOM 564 C C . ARG A 1 72 ? -6.935 10.984 21.148 1.00 95.56 72 ARG A C 1
ATOM 566 O O . ARG A 1 72 ? -6.387 11.406 22.163 1.00 95.56 72 ARG A O 1
ATOM 573 N N . LYS A 1 73 ? -6.944 9.682 20.846 1.00 95.88 73 LYS A N 1
ATOM 574 C CA . LYS A 1 73 ? -6.227 8.656 21.608 1.00 95.88 73 LYS A CA 1
ATOM 575 C C . LYS A 1 73 ? -4.795 8.522 21.077 1.00 95.88 73 LYS A C 1
ATOM 577 O O . LYS A 1 73 ? -4.633 8.191 19.903 1.00 95.88 73 LYS A O 1
ATOM 582 N N . PRO A 1 74 ? -3.753 8.682 21.919 1.00 96.50 74 PRO A N 1
ATOM 583 C CA . PRO A 1 74 ? -2.359 8.651 21.464 1.00 96.50 74 PRO A CA 1
ATOM 584 C C . PRO A 1 74 ? -1.968 7.387 20.687 1.00 96.50 74 PRO A C 1
ATOM 586 O O . PRO A 1 74 ? -1.275 7.481 19.680 1.00 96.50 74 PRO A O 1
ATOM 589 N N . ALA A 1 75 ? -2.455 6.212 21.103 1.00 95.44 75 ALA A N 1
ATOM 590 C CA . ALA A 1 75 ? -2.191 4.948 20.411 1.00 95.44 75 ALA A CA 1
ATOM 591 C C . ALA A 1 75 ? -2.779 4.913 18.987 1.00 95.44 75 ALA A C 1
ATOM 593 O O . ALA A 1 75 ? -2.147 4.388 18.071 1.00 95.44 75 ALA A O 1
ATOM 594 N N . ILE A 1 76 ? -3.963 5.505 18.789 1.00 96.69 76 ILE A N 1
ATOM 595 C CA . ILE A 1 76 ? -4.607 5.614 17.475 1.00 96.69 76 ILE A CA 1
ATOM 596 C C . ILE A 1 76 ? -3.855 6.610 16.593 1.00 96.69 76 ILE A C 1
ATOM 598 O O . ILE A 1 76 ? -3.498 6.269 15.469 1.00 96.69 76 ILE A O 1
ATOM 602 N N . ALA A 1 77 ? -3.554 7.804 17.111 1.00 97.12 77 ALA A N 1
ATOM 603 C CA . ALA A 1 77 ? -2.796 8.814 16.372 1.00 97.12 77 ALA A CA 1
ATOM 604 C C . ALA A 1 77 ? -1.415 8.293 15.942 1.00 97.12 77 ALA A C 1
ATOM 606 O O . ALA A 1 77 ? -0.986 8.504 14.808 1.00 97.12 77 ALA A O 1
ATOM 607 N N . PHE A 1 78 ? -0.737 7.561 16.831 1.00 96.50 78 PHE A N 1
ATOM 608 C CA . PHE A 1 78 ? 0.532 6.911 16.525 1.00 96.50 78 PHE A CA 1
ATOM 609 C C . PHE A 1 78 ? 0.392 5.894 15.388 1.00 96.50 78 PHE A C 1
ATOM 611 O O . PHE A 1 78 ? 1.187 5.919 14.449 1.00 96.50 78 PHE A O 1
ATOM 618 N N . ALA A 1 79 ? -0.628 5.031 15.436 1.00 96.06 79 ALA A N 1
ATOM 619 C CA . ALA A 1 79 ? -0.881 4.054 14.382 1.00 96.06 79 ALA A CA 1
ATOM 620 C C . ALA A 1 79 ? -1.188 4.729 13.035 1.00 96.06 79 ALA A C 1
ATOM 622 O O . ALA A 1 79 ? -0.599 4.361 12.023 1.00 96.06 79 ALA A O 1
ATOM 623 N N . GLN A 1 80 ? -2.045 5.754 13.020 1.00 96.50 80 GLN A N 1
ATOM 624 C CA . GLN A 1 80 ? -2.383 6.521 11.814 1.00 96.50 80 GLN A CA 1
ATOM 625 C C . GLN A 1 80 ? -1.153 7.200 11.192 1.00 96.50 80 GLN A C 1
ATOM 627 O O . GLN A 1 80 ? -0.944 7.100 9.984 1.00 96.50 80 GLN A O 1
ATOM 632 N N . ASN A 1 81 ? -0.300 7.827 12.009 1.00 97.81 81 ASN A N 1
ATOM 633 C CA . ASN A 1 81 ? 0.960 8.403 11.536 1.00 97.81 81 ASN A CA 1
ATOM 634 C C . ASN A 1 81 ? 1.894 7.316 10.983 1.00 97.81 81 ASN A C 1
ATOM 636 O O . ASN A 1 81 ? 2.458 7.464 9.900 1.00 97.81 81 ASN A O 1
ATOM 640 N N . ASN A 1 82 ? 2.002 6.179 11.678 1.00 96.94 82 ASN A N 1
ATOM 641 C CA . ASN A 1 82 ? 2.794 5.057 11.192 1.00 96.94 82 ASN A CA 1
ATOM 642 C C . ASN A 1 82 ? 2.314 4.590 9.812 1.00 96.94 82 ASN A C 1
ATOM 644 O O . ASN A 1 82 ? 3.144 4.471 8.918 1.00 96.94 82 ASN A O 1
ATOM 648 N N . PHE A 1 83 ? 1.004 4.416 9.603 1.00 97.00 83 PHE A N 1
ATOM 649 C CA . PHE A 1 83 ? 0.461 4.047 8.293 1.00 97.00 83 PHE A CA 1
ATOM 650 C C . PHE A 1 83 ? 0.831 5.060 7.207 1.00 97.00 83 PHE A C 1
ATOM 652 O O . PHE A 1 83 ? 1.329 4.650 6.164 1.00 97.00 83 PHE A O 1
ATOM 659 N N . ALA A 1 84 ? 0.689 6.365 7.461 1.00 97.50 84 ALA A N 1
ATOM 660 C CA . ALA A 1 84 ? 1.075 7.395 6.493 1.00 97.50 84 ALA A CA 1
ATOM 661 C C . ALA A 1 84 ? 2.568 7.314 6.116 1.00 97.50 84 ALA A C 1
ATOM 663 O O . ALA A 1 84 ? 2.924 7.366 4.938 1.00 97.50 84 ALA A O 1
ATOM 664 N N . VAL A 1 85 ? 3.448 7.122 7.106 1.00 98.06 85 VAL A N 1
ATOM 665 C CA . VAL A 1 85 ? 4.891 6.967 6.871 1.00 98.06 85 VAL A CA 1
ATOM 666 C C . VAL A 1 85 ? 5.204 5.676 6.114 1.00 98.06 85 VAL A C 1
ATOM 668 O O . VAL A 1 85 ? 6.045 5.697 5.217 1.00 98.06 85 VAL A O 1
ATOM 671 N N . GLN A 1 86 ? 4.556 4.556 6.449 1.00 97.69 86 GLN A N 1
ATOM 672 C CA . GLN A 1 86 ? 4.798 3.283 5.765 1.00 97.69 86 GLN A CA 1
ATOM 673 C C . GLN A 1 86 ? 4.317 3.315 4.316 1.00 97.69 86 GLN A C 1
ATOM 675 O O . GLN A 1 86 ? 5.061 2.882 3.439 1.00 97.69 86 GLN A O 1
ATOM 680 N N . THR A 1 87 ? 3.140 3.888 4.046 1.00 97.38 87 THR A N 1
ATOM 681 C CA . THR A 1 87 ? 2.653 4.077 2.674 1.00 97.38 87 THR A CA 1
ATOM 682 C C . THR A 1 87 ? 3.647 4.908 1.872 1.00 97.38 87 THR A C 1
ATOM 684 O O . THR A 1 87 ? 4.084 4.477 0.808 1.00 97.38 87 THR A O 1
ATOM 687 N N . ARG A 1 88 ? 4.125 6.032 2.424 1.00 97.94 88 ARG A N 1
ATOM 688 C CA . ARG A 1 88 ? 5.105 6.869 1.724 1.00 97.94 88 ARG A CA 1
ATOM 689 C C . ARG A 1 88 ? 6.428 6.148 1.459 1.00 97.94 88 ARG A C 1
ATOM 691 O O . ARG A 1 88 ? 7.052 6.348 0.420 1.00 97.94 88 ARG A O 1
ATOM 698 N N . ARG A 1 89 ? 6.887 5.320 2.400 1.00 98.31 89 ARG A N 1
ATOM 699 C CA . ARG A 1 89 ? 8.094 4.504 2.210 1.00 98.31 89 ARG A CA 1
ATOM 700 C C . ARG A 1 89 ? 7.910 3.491 1.086 1.00 98.31 89 ARG A C 1
ATOM 702 O O . ARG A 1 89 ? 8.820 3.352 0.277 1.00 98.31 89 ARG A O 1
ATOM 709 N N . ALA A 1 90 ? 6.761 2.822 1.026 1.00 97.75 90 ALA A N 1
ATOM 710 C CA . ALA A 1 90 ? 6.459 1.859 -0.027 1.00 97.75 90 ALA A CA 1
ATOM 711 C C . ALA A 1 90 ? 6.432 2.524 -1.415 1.00 97.75 90 ALA A C 1
ATOM 713 O O . ALA A 1 90 ? 7.113 2.045 -2.316 1.00 97.75 90 ALA A O 1
ATOM 714 N N . GLU A 1 91 ? 5.763 3.674 -1.551 1.00 97.69 91 GLU A N 1
ATOM 715 C CA . GLU A 1 91 ? 5.738 4.461 -2.797 1.00 97.69 91 GLU A CA 1
ATOM 716 C C . GLU A 1 91 ? 7.147 4.834 -3.284 1.00 97.69 91 GLU A C 1
ATOM 718 O O . GLU A 1 91 ? 7.459 4.732 -4.468 1.00 97.69 91 GLU A O 1
ATOM 723 N N . LEU A 1 92 ? 8.020 5.271 -2.369 1.00 98.00 92 LEU A N 1
ATOM 724 C CA . LEU A 1 92 ? 9.398 5.630 -2.709 1.00 98.00 92 LEU A CA 1
ATOM 725 C C . LEU A 1 92 ? 10.216 4.414 -3.143 1.00 98.00 92 LEU A C 1
ATOM 727 O O . LEU A 1 92 ? 10.994 4.511 -4.087 1.00 98.00 92 LEU A O 1
ATOM 731 N N . VAL A 1 93 ? 10.055 3.275 -2.467 1.00 97.94 93 VAL A N 1
ATOM 732 C CA . VAL A 1 93 ? 10.738 2.029 -2.842 1.00 97.94 93 VAL A CA 1
ATOM 733 C C . VAL A 1 93 ? 10.298 1.571 -4.231 1.00 97.94 93 VAL A C 1
ATOM 735 O O . VAL A 1 93 ? 11.153 1.230 -5.045 1.00 97.94 93 VAL A O 1
ATOM 738 N N . GLU A 1 94 ? 8.999 1.617 -4.524 1.00 95.94 94 GLU A N 1
ATOM 739 C CA . GLU A 1 94 ? 8.462 1.297 -5.848 1.00 95.94 94 GLU A CA 1
ATOM 740 C C . GLU A 1 94 ? 9.034 2.232 -6.921 1.00 95.94 94 GLU A C 1
ATOM 742 O O . GLU A 1 94 ? 9.549 1.770 -7.939 1.00 95.94 94 GLU A O 1
ATOM 747 N N . GLN A 1 95 ? 9.051 3.543 -6.660 1.00 94.69 95 GLN A N 1
ATOM 748 C CA . GLN A 1 95 ? 9.653 4.514 -7.571 1.00 94.69 95 GLN A CA 1
ATOM 749 C C . GLN A 1 95 ? 11.143 4.223 -7.816 1.00 94.69 95 GLN A C 1
ATOM 751 O O . GLN A 1 95 ? 11.597 4.238 -8.960 1.00 94.69 95 GLN A O 1
ATOM 756 N N . HIS A 1 96 ? 11.907 3.932 -6.760 1.00 96.19 96 HIS A N 1
ATOM 757 C CA . HIS A 1 96 ? 13.326 3.602 -6.877 1.00 96.19 96 HIS A CA 1
ATOM 758 C C . HIS A 1 96 ? 13.566 2.324 -7.678 1.00 96.19 96 HIS A C 1
A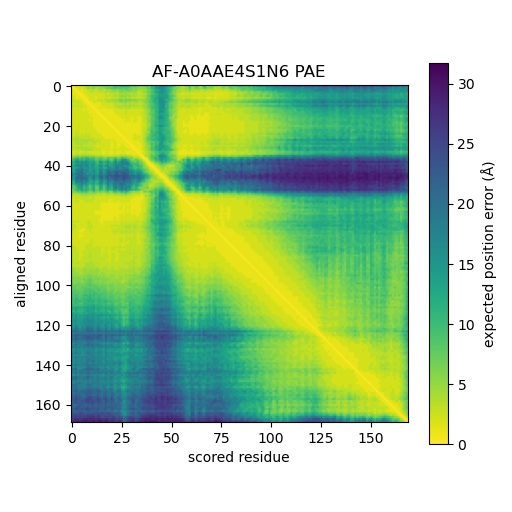TOM 760 O O . HIS A 1 96 ? 14.525 2.273 -8.448 1.00 96.19 96 HIS A O 1
ATOM 766 N N . LEU A 1 97 ? 12.707 1.315 -7.526 1.00 94.75 97 LEU A N 1
ATOM 767 C CA . LEU A 1 97 ? 12.797 0.078 -8.294 1.00 94.75 97 LEU A CA 1
ATOM 768 C C . LEU A 1 97 ? 12.554 0.341 -9.786 1.00 94.75 97 LEU A C 1
ATOM 770 O O . LEU A 1 97 ? 13.377 -0.049 -10.612 1.00 94.75 97 LEU A O 1
ATOM 774 N N . LEU A 1 98 ? 11.504 1.094 -10.125 1.00 89.25 98 LEU A N 1
ATOM 775 C CA . LEU A 1 98 ? 11.203 1.477 -11.509 1.00 89.25 98 LEU A CA 1
ATOM 776 C C . LEU A 1 98 ? 12.325 2.313 -12.141 1.00 89.25 98 LEU A C 1
ATOM 778 O O . LEU A 1 98 ? 12.692 2.111 -13.301 1.00 89.25 98 LEU A O 1
ATOM 782 N N . ASP A 1 99 ? 12.890 3.260 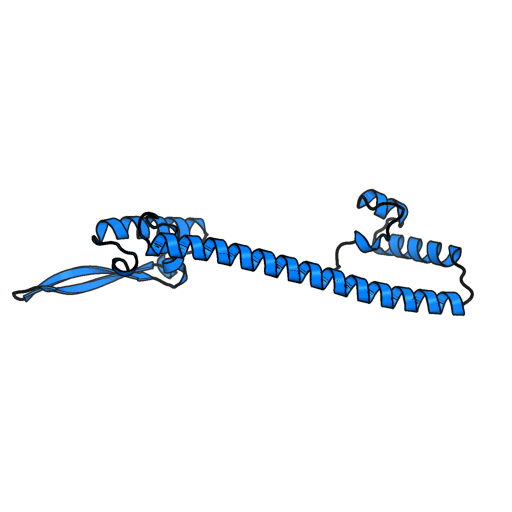-11.390 1.00 89.62 99 ASP A N 1
ATOM 783 C CA . ASP A 1 99 ? 14.014 4.068 -11.861 1.00 89.62 99 ASP A CA 1
ATOM 784 C C . ASP A 1 99 ? 15.276 3.210 -12.059 1.00 89.62 99 ASP A C 1
ATOM 786 O O . ASP A 1 99 ? 15.989 3.388 -13.051 1.00 89.62 99 ASP A O 1
ATOM 790 N N . TYR A 1 100 ? 15.531 2.248 -11.167 1.00 91.38 100 TYR A N 1
ATOM 791 C CA . TYR A 1 100 ? 16.641 1.304 -11.286 1.00 91.38 100 TYR A CA 1
ATOM 792 C C . TYR A 1 100 ? 16.505 0.418 -12.529 1.00 91.38 100 TYR A C 1
ATOM 794 O O . TYR A 1 100 ? 17.436 0.345 -13.334 1.00 91.38 100 TYR A O 1
ATOM 802 N N . GLU A 1 101 ? 15.338 -0.195 -12.733 1.00 89.69 101 GLU A N 1
ATOM 803 C CA . GLU A 1 101 ? 15.039 -1.016 -13.910 1.00 89.69 101 GLU A CA 1
ATOM 804 C C . GLU A 1 101 ? 15.187 -0.213 -15.206 1.00 89.69 101 GLU A C 1
ATOM 806 O O . GLU A 1 101 ? 15.819 -0.673 -16.163 1.00 89.69 101 GLU A O 1
ATOM 811 N N . ARG A 1 102 ? 14.696 1.034 -15.224 1.00 85.69 102 ARG A N 1
ATOM 812 C CA . ARG A 1 102 ? 14.863 1.947 -16.363 1.00 85.69 102 ARG A CA 1
ATOM 813 C C . ARG A 1 102 ? 16.339 2.200 -16.671 1.00 85.69 102 ARG A C 1
ATOM 815 O O . ARG A 1 102 ? 16.733 2.174 -17.838 1.00 85.69 102 ARG A O 1
ATOM 822 N N . VAL A 1 103 ? 17.156 2.482 -15.655 1.00 88.25 103 VAL A N 1
ATOM 823 C CA . VAL A 1 103 ? 18.596 2.724 -15.839 1.00 88.25 103 VAL A CA 1
ATOM 824 C C . VAL A 1 103 ? 19.290 1.463 -16.348 1.00 88.25 103 VAL A C 1
ATOM 826 O O . VAL A 1 103 ? 20.046 1.549 -17.313 1.00 88.25 103 VAL A O 1
ATOM 829 N N . GLN A 1 104 ? 18.996 0.292 -15.778 1.00 89.38 104 GLN A N 1
ATOM 830 C CA . GLN A 1 104 ? 19.574 -0.970 -16.241 1.00 89.38 104 GLN A CA 1
ATOM 831 C C . GLN A 1 104 ? 19.218 -1.283 -17.697 1.00 89.38 104 GLN A C 1
ATOM 833 O O . GLN A 1 104 ? 20.105 -1.617 -18.487 1.00 89.38 104 GLN A O 1
ATOM 838 N N . ALA A 1 105 ? 17.948 -1.124 -18.078 1.00 85.12 105 ALA A N 1
ATOM 839 C CA . ALA A 1 105 ? 17.502 -1.330 -19.452 1.00 85.12 105 ALA A CA 1
ATOM 840 C C . ALA A 1 105 ? 18.233 -0.399 -20.433 1.00 85.12 105 ALA A C 1
ATOM 842 O O . ALA A 1 105 ? 18.649 -0.831 -21.510 1.00 85.12 105 ALA A O 1
ATOM 843 N N . ARG A 1 106 ? 18.458 0.864 -20.044 1.00 82.62 106 ARG A N 1
ATOM 844 C CA . ARG A 1 106 ? 19.214 1.834 -20.851 1.00 82.62 106 ARG A CA 1
ATOM 845 C C . ARG A 1 106 ? 20.685 1.470 -20.985 1.00 82.62 106 ARG A C 1
ATOM 847 O O . ARG A 1 106 ? 21.205 1.545 -22.095 1.00 82.62 106 ARG A O 1
ATOM 854 N N . THR A 1 107 ? 21.342 1.059 -19.901 1.00 87.50 107 THR A N 1
ATOM 855 C CA . THR A 1 107 ? 22.743 0.613 -19.950 1.00 87.50 107 THR A CA 1
ATOM 856 C C . THR A 1 107 ? 22.890 -0.569 -20.901 1.00 87.50 107 THR A C 1
ATOM 858 O O . THR A 1 107 ? 23.711 -0.521 -21.815 1.00 87.50 107 THR A O 1
ATOM 861 N N . LYS A 1 108 ? 22.016 -1.575 -20.770 1.00 88.31 108 LYS A N 1
ATOM 862 C CA . LYS A 1 108 ? 22.010 -2.743 -21.655 1.00 88.31 108 LYS A CA 1
ATOM 863 C C . LYS A 1 108 ? 21.768 -2.353 -23.113 1.00 88.31 108 LYS A C 1
ATOM 865 O O . LYS A 1 108 ? 22.467 -2.845 -23.996 1.00 88.31 108 LYS A O 1
ATOM 870 N N . LEU A 1 109 ? 20.819 -1.449 -23.388 1.00 83.88 109 LEU A N 1
ATOM 871 C CA . LEU A 1 109 ? 20.598 -1.000 -24.760 1.00 83.88 109 LEU A CA 1
ATOM 872 C C . LEU A 1 109 ? 21.829 -0.275 -25.312 1.00 83.88 109 LEU A C 1
ATOM 874 O O . LEU A 1 109 ? 22.267 -0.604 -26.411 1.00 83.88 109 LEU A O 1
ATOM 878 N N . ALA A 1 110 ? 22.416 0.656 -24.558 1.00 83.50 110 ALA A N 1
ATOM 879 C CA . ALA A 1 110 ? 23.599 1.395 -24.989 1.00 83.50 110 ALA A CA 1
ATOM 880 C C . ALA A 1 110 ? 24.775 0.458 -25.317 1.00 83.50 110 ALA A C 1
ATOM 882 O O . ALA A 1 110 ? 25.457 0.650 -26.324 1.00 83.50 110 ALA A O 1
ATOM 883 N N . GLU A 1 111 ? 24.980 -0.592 -24.519 1.00 88.00 111 GLU A N 1
ATOM 884 C CA . GLU A 1 111 ? 25.977 -1.633 -24.789 1.00 88.00 111 GLU A CA 1
ATOM 885 C C . GLU A 1 111 ? 25.674 -2.397 -26.085 1.00 88.00 111 GLU A C 1
ATOM 887 O O . GLU A 1 111 ? 26.558 -2.554 -26.931 1.00 88.00 111 GLU A O 1
ATOM 892 N N . THR A 1 112 ? 24.421 -2.819 -26.287 1.00 86.31 112 THR A N 1
ATOM 893 C CA . THR A 1 112 ? 24.022 -3.529 -27.514 1.00 86.31 112 THR A CA 1
ATOM 894 C C . THR A 1 112 ? 24.100 -2.647 -28.761 1.00 86.31 112 THR A C 1
ATOM 896 O O . THR A 1 112 ? 24.557 -3.111 -29.803 1.00 86.31 112 THR A O 1
ATOM 899 N N . GLU A 1 113 ? 23.731 -1.366 -28.668 1.00 82.25 113 GLU A N 1
ATOM 900 C CA . GLU A 1 113 ? 23.866 -0.408 -29.768 1.00 82.25 113 GLU A CA 1
ATOM 901 C C . GLU A 1 113 ? 25.332 -0.139 -30.096 1.00 82.25 113 GLU A C 1
ATOM 903 O O . GLU A 1 113 ? 25.688 -0.077 -31.273 1.00 82.25 113 GLU A O 1
ATOM 908 N N . LYS A 1 114 ? 26.197 -0.024 -29.079 1.00 86.12 114 LYS A N 1
ATOM 909 C CA . LYS A 1 114 ? 27.639 0.136 -29.282 1.00 86.12 114 LYS A CA 1
ATOM 910 C C . LYS A 1 114 ? 28.207 -1.061 -30.038 1.00 86.12 114 LYS A C 1
ATOM 912 O O . LYS A 1 114 ? 28.890 -0.862 -31.041 1.00 86.12 114 LYS A O 1
ATOM 917 N N . LEU A 1 115 ? 27.872 -2.281 -29.616 1.00 88.50 115 LEU A N 1
ATOM 918 C CA . LEU A 1 115 ? 28.294 -3.504 -30.298 1.00 88.50 115 LEU A CA 1
ATOM 919 C C . LEU A 1 115 ? 27.789 -3.540 -31.748 1.00 88.50 115 LEU A C 1
ATOM 921 O O . LEU A 1 115 ? 28.573 -3.749 -32.671 1.00 88.50 115 LEU A O 1
ATOM 925 N N . LEU A 1 116 ? 26.497 -3.275 -31.955 1.00 85.75 116 LEU A N 1
ATOM 926 C CA . LEU A 1 116 ? 25.875 -3.271 -33.277 1.00 85.75 116 LEU A CA 1
ATOM 927 C C . LEU A 1 116 ? 26.511 -2.230 -34.212 1.00 85.75 116 LEU A C 1
ATOM 929 O O . LEU A 1 116 ? 26.793 -2.525 -35.372 1.00 85.75 116 LEU A O 1
ATOM 933 N N . SER A 1 117 ? 26.764 -1.021 -33.707 1.00 84.31 117 SER A N 1
ATOM 934 C CA . SER A 1 117 ? 27.421 0.042 -34.472 1.00 84.31 117 SER A CA 1
ATOM 935 C C . SER A 1 117 ? 28.858 -0.322 -34.854 1.00 84.31 117 SER A C 1
ATOM 937 O O . SER A 1 117 ? 29.262 -0.054 -35.984 1.00 84.31 117 SER A O 1
ATOM 939 N N . GLY A 1 118 ? 29.592 -1.000 -33.962 1.00 87.31 118 GLY A N 1
ATOM 940 C CA . GLY A 1 118 ? 30.926 -1.527 -34.248 1.00 87.31 118 GLY A CA 1
ATOM 941 C C . GLY A 1 118 ? 30.905 -2.529 -35.402 1.00 87.31 118 GLY A C 1
ATOM 942 O O . GLY A 1 118 ? 31.624 -2.348 -36.382 1.00 87.31 118 GLY A O 1
ATOM 943 N N . VAL A 1 119 ? 29.998 -3.512 -35.349 1.00 89.62 119 VAL A N 1
ATOM 944 C CA . VAL A 1 119 ? 29.842 -4.522 -36.413 1.00 89.62 119 VAL A CA 1
ATOM 945 C C . VAL A 1 119 ? 29.497 -3.880 -37.758 1.00 89.62 119 VAL A C 1
ATOM 947 O O . VAL A 1 119 ? 30.027 -4.276 -38.793 1.00 89.62 119 VAL A O 1
ATOM 950 N N . PHE A 1 120 ? 28.614 -2.882 -37.778 1.00 86.62 120 PHE A N 1
ATOM 951 C CA . PHE A 1 120 ? 28.263 -2.193 -39.018 1.00 86.62 120 PHE A CA 1
ATOM 952 C C . PHE A 1 120 ? 29.431 -1.402 -39.605 1.00 86.62 120 PHE A C 1
ATOM 954 O O . PHE A 1 120 ? 29.644 -1.453 -40.818 1.00 86.62 120 PHE A O 1
ATOM 961 N N . TYR A 1 121 ? 30.213 -0.730 -38.762 1.00 87.81 121 TYR A N 1
ATOM 962 C CA . TYR A 1 121 ? 31.395 -0.004 -39.210 1.00 87.81 121 TYR A CA 1
ATOM 963 C C . TYR A 1 121 ? 32.458 -0.945 -39.794 1.00 87.81 121 TYR A C 1
ATOM 965 O O . TYR A 1 121 ? 32.973 -0.687 -40.880 1.00 87.81 121 TYR A O 1
ATOM 973 N N . GLU A 1 122 ? 32.721 -2.086 -39.146 1.00 91.25 122 GLU A N 1
ATOM 974 C CA . GLU A 1 122 ? 33.615 -3.137 -39.667 1.00 91.25 122 GLU A CA 1
ATOM 975 C C . GLU A 1 122 ? 33.167 -3.676 -41.035 1.00 91.25 122 GLU A C 1
ATOM 977 O O . GLU A 1 122 ? 33.983 -4.117 -41.842 1.00 91.25 122 GLU A O 1
ATOM 982 N N . ARG A 1 123 ? 31.862 -3.616 -41.322 1.00 90.12 123 ARG A N 1
ATOM 983 C CA . ARG A 1 123 ? 31.262 -4.012 -42.605 1.00 90.12 123 ARG A CA 1
ATOM 984 C C . ARG A 1 123 ? 31.178 -2.865 -43.621 1.00 90.12 123 ARG A C 1
ATOM 986 O O . ARG A 1 123 ? 30.594 -3.056 -44.685 1.00 90.12 123 ARG A O 1
ATOM 993 N N . GLY A 1 124 ? 31.752 -1.699 -43.318 1.00 90.06 124 GLY A N 1
ATOM 994 C CA . GLY A 1 124 ? 31.812 -0.543 -44.216 1.00 90.06 124 GLY A CA 1
ATOM 995 C C . GLY A 1 124 ? 30.541 0.311 -44.257 1.00 90.06 124 GLY A C 1
ATOM 996 O O . GLY A 1 124 ? 30.359 1.082 -45.197 1.00 90.06 124 GLY A O 1
ATOM 997 N N . VAL A 1 125 ? 29.646 0.184 -43.272 1.00 90.00 125 VAL A N 1
ATOM 998 C CA . VAL A 1 125 ? 28.439 1.018 -43.175 1.00 90.00 125 VAL A CA 1
ATOM 999 C C . VAL A 1 125 ? 28.792 2.363 -42.539 1.00 90.00 125 VAL A C 1
ATOM 1001 O O . VAL A 1 125 ? 29.338 2.422 -41.437 1.00 90.00 125 VAL A O 1
ATOM 1004 N N . ASP A 1 126 ? 28.442 3.452 -43.219 1.00 87.06 126 ASP A N 1
ATOM 1005 C CA . ASP A 1 126 ? 28.630 4.813 -42.724 1.00 87.06 126 ASP A CA 1
ATOM 1006 C C . ASP A 1 126 ? 27.492 5.261 -41.780 1.00 87.06 126 ASP A C 1
ATOM 1008 O O . ASP A 1 126 ? 26.490 4.572 -41.557 1.00 87.06 126 ASP A O 1
ATOM 1012 N N . SER A 1 127 ? 27.625 6.458 -41.206 1.00 82.12 127 SER A N 1
ATOM 1013 C CA . SER A 1 127 ? 26.636 7.006 -40.267 1.00 82.12 127 SER A CA 1
ATOM 1014 C C . SER A 1 127 ? 25.242 7.188 -40.885 1.00 82.12 127 SER A C 1
ATOM 1016 O O . SER A 1 127 ? 24.234 7.019 -40.190 1.00 82.12 127 SER A O 1
ATOM 1018 N N . LYS A 1 128 ? 25.158 7.484 -42.191 1.00 86.00 128 LYS A N 1
ATOM 1019 C CA . LYS A 1 128 ? 23.887 7.585 -42.924 1.00 86.00 128 LYS A CA 1
ATOM 1020 C C . LYS A 1 128 ? 23.230 6.216 -43.078 1.00 86.00 128 LYS A C 1
ATOM 1022 O O . LYS A 1 128 ? 22.035 6.086 -42.806 1.00 86.00 128 LYS A O 1
ATOM 1027 N N . GLY A 1 129 ? 23.997 5.195 -43.456 1.00 86.81 129 GLY A N 1
ATOM 1028 C CA . GLY A 1 129 ? 23.533 3.814 -43.546 1.00 86.81 129 GLY A CA 1
ATOM 1029 C C . GLY A 1 129 ? 23.001 3.304 -42.209 1.00 86.81 129 GLY A C 1
ATOM 1030 O O . GLY A 1 129 ? 21.916 2.725 -42.158 1.00 86.81 129 GLY A O 1
ATOM 1031 N N . PHE A 1 130 ? 23.690 3.616 -41.111 1.00 83.56 130 PHE A N 1
ATOM 1032 C CA . PHE A 1 130 ? 23.239 3.263 -39.766 1.00 83.56 130 PHE A CA 1
ATOM 1033 C C . PHE A 1 130 ? 21.891 3.904 -39.400 1.00 83.56 130 PHE A C 1
ATOM 1035 O O . PHE A 1 130 ? 20.990 3.220 -38.911 1.00 83.56 130 PHE A O 1
ATOM 1042 N N . ALA A 1 131 ? 21.707 5.197 -39.690 1.00 84.38 131 ALA A N 1
ATOM 1043 C CA . ALA A 1 131 ? 20.439 5.889 -39.448 1.00 84.38 131 ALA A CA 1
ATOM 1044 C C . ALA A 1 131 ? 19.272 5.274 -40.247 1.00 84.38 131 ALA A C 1
ATOM 1046 O O . ALA A 1 131 ? 18.165 5.137 -39.722 1.00 84.38 131 ALA A O 1
ATOM 1047 N N . ILE A 1 132 ? 19.524 4.851 -41.492 1.00 88.31 132 ILE A N 1
ATOM 1048 C CA . ILE A 1 132 ? 18.532 4.161 -42.330 1.00 88.31 132 ILE A CA 1
ATOM 1049 C C . ILE A 1 132 ? 18.176 2.795 -41.738 1.00 88.31 132 ILE A C 1
ATOM 1051 O O . ILE A 1 132 ? 16.994 2.464 -41.650 1.00 88.31 132 ILE A O 1
ATOM 1055 N N . ILE A 1 133 ? 19.174 2.007 -41.326 1.00 87.81 133 ILE A N 1
ATOM 1056 C CA . ILE A 1 133 ? 18.956 0.687 -40.717 1.00 87.81 133 ILE A CA 1
ATOM 1057 C C . ILE A 1 133 ? 18.123 0.824 -39.441 1.00 87.81 133 ILE A C 1
ATOM 1059 O O . ILE A 1 133 ? 17.131 0.114 -39.291 1.00 87.81 133 ILE A O 1
ATOM 1063 N N . ARG A 1 134 ? 18.467 1.775 -38.567 1.00 84.88 134 ARG A N 1
ATOM 1064 C CA . ARG A 1 134 ? 17.714 2.051 -37.338 1.00 84.88 134 ARG A CA 1
ATOM 1065 C C . ARG A 1 134 ? 16.260 2.419 -37.635 1.00 84.88 134 ARG A C 1
ATOM 1067 O O . ARG A 1 134 ? 15.359 1.800 -37.086 1.00 84.88 134 ARG A O 1
ATOM 1074 N N . SER A 1 135 ? 16.026 3.345 -38.566 1.00 88.62 135 SER A N 1
ATOM 1075 C CA . SER A 1 135 ? 14.668 3.752 -38.956 1.00 88.62 135 SER A CA 1
ATOM 1076 C C . SER A 1 135 ? 13.851 2.608 -39.569 1.00 88.62 135 SER A C 1
ATOM 1078 O O . SER A 1 135 ? 12.660 2.463 -39.290 1.00 88.62 135 SER A O 1
ATOM 1080 N N . LYS A 1 136 ? 14.488 1.728 -40.355 1.00 91.19 136 LYS A N 1
ATOM 1081 C CA . LYS A 1 136 ? 13.846 0.501 -40.851 1.00 91.19 136 LYS A CA 1
ATOM 1082 C C . LYS A 1 136 ? 13.531 -0.487 -39.725 1.00 91.19 136 LYS A C 1
ATOM 1084 O O . LYS A 1 136 ? 12.469 -1.102 -39.770 1.00 91.19 136 LYS A O 1
ATOM 1089 N N . GLY A 1 137 ? 14.417 -0.622 -38.739 1.00 87.44 137 GLY A N 1
ATOM 1090 C CA . GLY A 1 137 ? 14.189 -1.425 -37.535 1.00 87.44 137 GLY A CA 1
ATOM 1091 C C . GLY A 1 137 ? 12.987 -0.923 -36.736 1.00 87.44 137 GLY A C 1
ATOM 1092 O O . GLY A 1 137 ? 12.070 -1.695 -36.464 1.00 87.44 137 GLY A O 1
ATOM 1093 N N . ASP A 1 138 ? 12.930 0.382 -36.470 1.00 87.25 138 ASP A N 1
ATOM 1094 C CA . ASP A 1 138 ? 11.794 1.031 -35.808 1.00 87.25 138 ASP A CA 1
ATOM 1095 C C . ASP A 1 138 ? 10.488 0.802 -36.583 1.00 87.25 138 ASP A C 1
ATOM 1097 O O . ASP A 1 138 ? 9.472 0.409 -36.006 1.00 87.25 138 ASP A O 1
ATOM 1101 N N . LYS A 1 139 ? 10.522 0.946 -37.914 1.00 91.50 139 LYS A N 1
ATOM 1102 C CA . LYS A 1 139 ? 9.362 0.681 -38.772 1.00 91.50 139 LYS A CA 1
ATOM 1103 C C . LYS A 1 139 ? 8.931 -0.784 -38.741 1.00 91.50 139 LYS A C 1
ATOM 1105 O O . LYS A 1 139 ? 7.735 -1.053 -38.796 1.00 91.50 139 LYS A O 1
ATOM 1110 N N . ALA A 1 140 ? 9.863 -1.727 -38.651 1.00 90.25 140 ALA A N 1
ATOM 1111 C CA . ALA A 1 140 ? 9.538 -3.146 -38.542 1.00 90.25 140 ALA A CA 1
ATOM 1112 C C . ALA A 1 140 ? 8.892 -3.482 -37.188 1.00 90.25 140 ALA A C 1
ATOM 1114 O O . ALA A 1 140 ? 7.910 -4.221 -37.150 1.00 90.25 140 ALA A O 1
ATOM 1115 N N . LEU A 1 141 ? 9.403 -2.905 -36.096 1.00 85.38 141 LEU A N 1
ATOM 1116 C CA . LEU A 1 1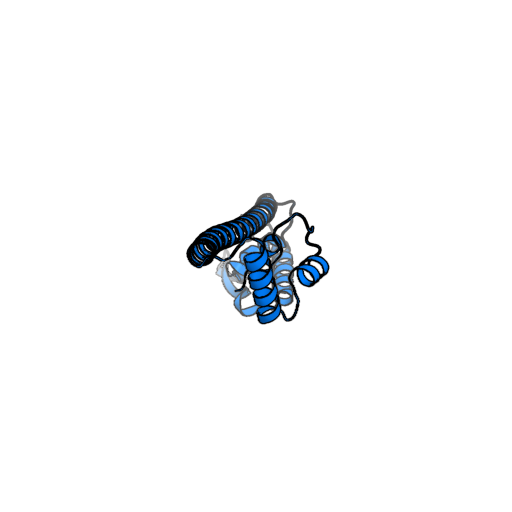41 ? 8.929 -3.161 -34.733 1.00 85.38 141 LEU A CA 1
ATOM 1117 C C . LEU A 1 141 ? 7.611 -2.442 -34.420 1.00 85.38 141 LEU A C 1
ATOM 1119 O O . LEU A 1 141 ? 6.689 -3.035 -33.866 1.00 85.38 141 LEU A O 1
ATOM 1123 N N . PHE A 1 142 ? 7.501 -1.170 -34.798 1.00 87.31 142 PHE A N 1
ATOM 1124 C CA . PHE A 1 142 ? 6.419 -0.285 -34.360 1.00 87.31 142 PHE A CA 1
ATOM 1125 C C . PHE A 1 142 ? 5.516 0.200 -35.497 1.00 87.31 142 PHE A C 1
ATOM 1127 O O . PHE A 1 142 ? 4.606 0.996 -35.259 1.00 87.31 142 PHE A O 1
ATOM 1134 N N . ARG A 1 143 ? 5.753 -0.253 -36.738 1.00 91.31 143 ARG A N 1
ATOM 1135 C CA . ARG A 1 143 ? 5.038 0.180 -37.960 1.00 91.31 143 ARG A CA 1
ATOM 1136 C C . ARG A 1 143 ? 5.152 1.678 -38.262 1.00 91.31 143 ARG A C 1
ATOM 1138 O O . ARG A 1 143 ? 4.454 2.188 -39.134 1.00 91.31 143 ARG A O 1
ATOM 1145 N N . LEU A 1 144 ? 6.050 2.368 -37.569 1.00 90.56 144 LEU A N 1
ATOM 1146 C CA . LEU A 1 144 ? 6.313 3.796 -37.664 1.00 90.56 144 LEU A CA 1
ATOM 1147 C C . LEU A 1 144 ? 7.821 3.996 -37.767 1.00 90.56 144 LEU A C 1
ATOM 1149 O O . LEU A 1 144 ? 8.580 3.309 -37.090 1.00 90.56 144 LEU A O 1
ATOM 1153 N N . ASP A 1 145 ? 8.259 4.925 -38.609 1.00 90.81 145 ASP A N 1
ATOM 1154 C CA . ASP A 1 145 ? 9.669 5.309 -38.624 1.00 90.81 145 ASP A CA 1
ATOM 1155 C C . ASP A 1 145 ? 10.056 6.092 -37.356 1.00 90.81 145 ASP A C 1
ATOM 1157 O O . ASP A 1 145 ? 9.204 6.546 -36.581 1.00 90.81 145 ASP A O 1
ATOM 1161 N N . THR A 1 146 ? 11.363 6.263 -37.142 1.00 88.31 146 THR A N 1
ATOM 1162 C CA . THR A 1 146 ? 11.905 6.942 -35.957 1.00 88.31 146 THR A CA 1
ATOM 1163 C C . THR A 1 146 ? 11.326 8.348 -35.769 1.00 88.31 146 THR A C 1
ATOM 1165 O O . THR A 1 146 ? 11.103 8.774 -34.636 1.00 88.31 146 THR A O 1
ATOM 1168 N N . ALA A 1 147 ? 11.096 9.098 -36.853 1.00 90.25 147 ALA A N 1
ATOM 1169 C CA . ALA A 1 147 ? 10.620 10.476 -36.769 1.00 90.25 147 ALA A CA 1
ATOM 1170 C C . ALA A 1 147 ? 9.160 10.524 -36.302 1.00 90.25 147 ALA A C 1
ATOM 1172 O O . ALA A 1 147 ? 8.841 11.250 -35.359 1.00 90.25 147 ALA A O 1
ATOM 1173 N N . LEU A 1 148 ? 8.302 9.690 -36.895 1.00 91.31 148 LEU A N 1
ATOM 1174 C CA . LEU A 1 148 ? 6.901 9.557 -36.502 1.00 91.31 148 LEU A CA 1
ATOM 1175 C C . LEU A 1 148 ? 6.753 9.040 -35.069 1.00 91.31 148 LEU A C 1
ATOM 1177 O O . LEU A 1 148 ? 5.894 9.525 -34.332 1.00 91.31 148 LEU A O 1
ATOM 1181 N N . LEU A 1 149 ? 7.606 8.104 -34.642 1.00 89.06 149 LEU A N 1
ATOM 1182 C CA . LEU A 1 149 ? 7.631 7.640 -33.254 1.00 89.06 149 LEU A CA 1
ATOM 1183 C C . LEU A 1 149 ? 7.992 8.756 -32.281 1.00 89.06 149 LEU A C 1
ATOM 1185 O O . LEU A 1 149 ? 7.311 8.912 -31.269 1.00 89.06 149 LEU A O 1
ATOM 1189 N N . LYS A 1 150 ? 9.014 9.564 -32.591 1.00 90.69 150 LYS A N 1
ATOM 1190 C CA . LYS A 1 150 ? 9.371 10.710 -31.746 1.00 90.69 150 LYS A CA 1
ATOM 1191 C C . LYS A 1 150 ? 8.208 11.689 -31.612 1.00 90.69 150 LYS A C 1
ATOM 1193 O O . LYS A 1 150 ? 7.895 12.091 -30.496 1.00 90.69 150 LYS A O 1
ATOM 1198 N N . CYS A 1 151 ? 7.521 12.006 -32.709 1.00 91.69 151 CYS A N 1
ATOM 1199 C CA . CYS A 1 151 ? 6.330 12.855 -32.666 1.00 91.69 151 CYS A CA 1
ATOM 1200 C C . CYS A 1 151 ? 5.219 12.240 -31.806 1.00 91.69 151 CYS A C 1
ATOM 1202 O O . CYS A 1 151 ? 4.659 12.922 -30.953 1.00 91.69 151 CYS A O 1
ATOM 1204 N N . LYS A 1 152 ? 4.932 10.944 -31.985 1.00 89.69 152 LYS A N 1
ATOM 1205 C CA . LYS A 1 152 ? 3.887 10.237 -31.232 1.00 89.69 152 LYS A CA 1
ATOM 1206 C C . LYS A 1 152 ? 4.167 10.191 -29.727 1.00 89.69 152 LYS A C 1
ATOM 1208 O O . LYS A 1 152 ? 3.232 10.263 -28.939 1.00 89.69 152 LYS A O 1
ATOM 1213 N N . LEU A 1 153 ? 5.434 10.068 -29.338 1.00 87.81 153 LEU A N 1
ATOM 1214 C CA . LEU A 1 153 ? 5.864 9.983 -27.938 1.00 87.81 153 LEU A CA 1
ATOM 1215 C C . LEU A 1 153 ? 6.209 11.348 -27.321 1.00 87.81 153 LEU A C 1
ATOM 1217 O O . LEU A 1 153 ? 6.636 11.400 -26.171 1.00 87.81 153 LEU A O 1
ATOM 1221 N N . GLY A 1 154 ? 6.074 12.449 -28.069 1.00 89.25 154 GLY A N 1
ATOM 1222 C CA . GLY A 1 154 ? 6.488 13.780 -27.609 1.00 89.25 154 GLY A CA 1
ATOM 1223 C C . GLY A 1 154 ? 7.997 13.902 -27.353 1.00 89.25 154 GLY A C 1
ATOM 1224 O O . GLY A 1 154 ? 8.432 14.758 -26.583 1.00 89.25 154 GLY A O 1
ATOM 1225 N N . ALA A 1 155 ? 8.808 13.042 -27.972 1.00 87.88 155 ALA A N 1
ATOM 1226 C CA . ALA A 1 155 ? 10.252 13.017 -27.794 1.00 87.88 155 ALA A CA 1
ATOM 1227 C C . ALA A 1 155 ? 10.926 14.131 -28.622 1.00 87.88 155 ALA A C 1
ATOM 1229 O O . ALA A 1 155 ? 10.699 14.214 -29.834 1.00 87.88 155 ALA A O 1
ATOM 1230 N N . PRO A 1 156 ? 11.817 14.954 -28.035 1.00 88.62 156 PRO A N 1
ATOM 1231 C CA . PRO A 1 156 ? 12.580 15.945 -28.786 1.00 88.62 156 PRO A CA 1
ATOM 1232 C C . PRO A 1 156 ? 13.435 15.297 -29.882 1.00 88.62 156 PRO A C 1
ATOM 1234 O O . PRO A 1 156 ? 14.074 14.266 -29.659 1.00 88.62 156 PRO A O 1
ATOM 1237 N N . HIS A 1 157 ? 13.544 15.941 -31.048 1.00 79.94 157 HIS A N 1
ATOM 1238 C CA . HIS A 1 157 ? 14.387 15.439 -32.142 1.00 79.94 157 HIS A CA 1
ATOM 1239 C C . HIS A 1 157 ? 15.856 15.254 -31.734 1.00 79.94 157 HIS A C 1
ATOM 1241 O O . HIS A 1 157 ? 16.495 14.314 -32.210 1.00 79.94 157 HIS A O 1
ATOM 1247 N N . SER A 1 158 ? 16.354 16.094 -30.820 1.00 81.88 158 SER A N 1
ATOM 1248 C CA . SER A 1 158 ? 17.719 16.066 -30.283 1.00 81.88 158 SER A CA 1
ATOM 1249 C C . SER A 1 158 ? 17.993 14.924 -29.301 1.00 81.88 158 SER A C 1
ATOM 1251 O O . SER A 1 158 ? 19.156 14.628 -29.042 1.00 81.88 158 SER A O 1
ATOM 1253 N N . ARG A 1 159 ? 16.959 14.266 -28.756 1.00 78.75 159 ARG A N 1
ATOM 1254 C CA . ARG A 1 159 ? 17.125 13.157 -27.809 1.00 78.75 159 ARG A CA 1
ATOM 1255 C C . ARG A 1 159 ? 16.951 11.792 -28.481 1.00 78.75 159 ARG A C 1
ATOM 1257 O O . ARG A 1 159 ? 16.177 11.682 -29.437 1.00 78.75 159 ARG A O 1
ATOM 1264 N N . PRO A 1 160 ? 17.653 10.742 -28.021 1.00 77.38 160 PRO A N 1
ATOM 1265 C CA . PRO A 1 160 ? 17.444 9.378 -28.502 1.00 77.38 160 PRO A CA 1
ATOM 1266 C C . PRO A 1 160 ? 15.999 8.907 -28.291 1.00 77.38 160 PRO A C 1
ATOM 1268 O O . PRO A 1 160 ? 15.404 9.182 -27.253 1.00 77.38 160 PRO A O 1
ATOM 1271 N N . LEU A 1 161 ? 15.437 8.178 -29.264 1.00 79.44 161 LEU A N 1
ATOM 1272 C CA . LEU A 1 161 ? 14.063 7.658 -29.180 1.00 79.44 161 LEU A CA 1
ATOM 1273 C C . LEU A 1 161 ? 13.887 6.677 -28.007 1.00 79.44 161 LEU A C 1
ATOM 1275 O O . LEU A 1 161 ? 12.854 6.713 -27.345 1.00 79.44 161 LEU A O 1
ATOM 1279 N N . VAL A 1 162 ? 14.912 5.866 -27.709 1.00 74.06 162 VAL A N 1
ATOM 1280 C CA . VAL A 1 162 ? 14.923 4.919 -26.577 1.00 74.06 162 VAL A CA 1
ATOM 1281 C C . VAL A 1 162 ? 14.499 5.555 -25.258 1.00 74.06 162 VAL A C 1
ATOM 1283 O O . VAL A 1 162 ? 13.821 4.907 -24.469 1.00 74.06 162 VAL A O 1
ATOM 1286 N N . ASP A 1 163 ? 14.854 6.816 -25.011 1.00 73.06 163 ASP A N 1
ATOM 1287 C CA . ASP A 1 163 ? 14.567 7.471 -23.734 1.00 73.06 163 ASP A CA 1
ATOM 1288 C C . ASP A 1 163 ? 13.067 7.571 -23.425 1.00 73.06 163 ASP A C 1
ATOM 1290 O O . ASP A 1 163 ? 12.709 7.777 -22.264 1.00 73.06 163 ASP A O 1
ATOM 1294 N N . PHE A 1 164 ? 12.234 7.429 -24.457 1.00 80.38 164 PHE A N 1
ATOM 1295 C CA . PHE A 1 164 ? 10.788 7.616 -24.447 1.00 80.38 164 PHE A CA 1
ATOM 1296 C C . PHE A 1 164 ? 10.029 6.336 -24.817 1.00 80.38 164 PHE A C 1
ATOM 1298 O O . PHE A 1 164 ? 8.799 6.332 -24.781 1.00 80.38 164 PHE A O 1
ATOM 1305 N N . LEU A 1 165 ? 10.735 5.260 -25.184 1.00 74.75 165 LEU A N 1
ATOM 1306 C CA . LEU A 1 165 ? 10.107 3.966 -25.429 1.00 74.75 165 LEU A CA 1
ATOM 1307 C C . LEU A 1 165 ? 9.773 3.300 -24.085 1.00 74.75 165 LEU A C 1
ATOM 1309 O O . LEU A 1 165 ? 10.596 3.338 -23.167 1.00 74.75 165 LEU A O 1
ATOM 1313 N N . PRO A 1 166 ? 8.587 2.682 -23.949 1.00 67.38 166 PRO A N 1
ATOM 1314 C CA . PRO A 1 166 ? 8.282 1.875 -22.778 1.00 67.38 166 PRO A CA 1
ATOM 1315 C C . PRO A 1 166 ? 9.255 0.693 -22.700 1.00 67.38 166 PRO A C 1
ATOM 1317 O O . PRO A 1 166 ? 9.617 0.104 -23.722 1.00 67.38 166 PRO A O 1
ATOM 1320 N N . THR A 1 167 ? 9.681 0.338 -21.489 1.00 61.38 167 THR A N 1
ATOM 1321 C CA . THR A 1 167 ? 10.388 -0.920 -21.246 1.00 61.38 167 THR A CA 1
ATOM 1322 C C . THR A 1 167 ? 9.457 -2.067 -21.627 1.00 61.38 167 THR A C 1
ATOM 1324 O O . THR A 1 167 ? 8.352 -2.173 -21.102 1.00 61.38 167 THR A O 1
ATOM 1327 N N . ILE A 1 168 ? 9.878 -2.890 -22.589 1.00 55.56 168 ILE A N 1
ATOM 1328 C CA . ILE A 1 168 ? 9.132 -4.085 -22.989 1.00 55.56 168 ILE A CA 1
ATOM 1329 C C . ILE A 1 168 ? 9.229 -5.067 -21.816 1.00 55.56 168 ILE A C 1
ATOM 1331 O O . ILE A 1 168 ? 10.335 -5.486 -21.472 1.00 55.56 168 ILE A O 1
ATOM 1335 N N . SER A 1 169 ? 8.091 -5.341 -21.176 1.00 41.06 169 SER A N 1
ATOM 1336 C CA . SER A 1 169 ? 7.924 -6.403 -20.174 1.00 41.06 169 SER A CA 1
ATOM 1337 C C . SER A 1 169 ? 7.858 -7.773 -20.836 1.00 41.06 169 SER A C 1
ATOM 1339 O O . SER A 1 169 ? 7.260 -7.856 -21.935 1.00 41.06 169 SER A O 1
#

Foldseek 3Di:
DCVLQPHPDVVLLVVLLVQLLVVCVVVVHDSCVAKPWDWDWDADPPGDIDIDTDIDGDPSSVLSSLCSDDCVGVSSVVSVVV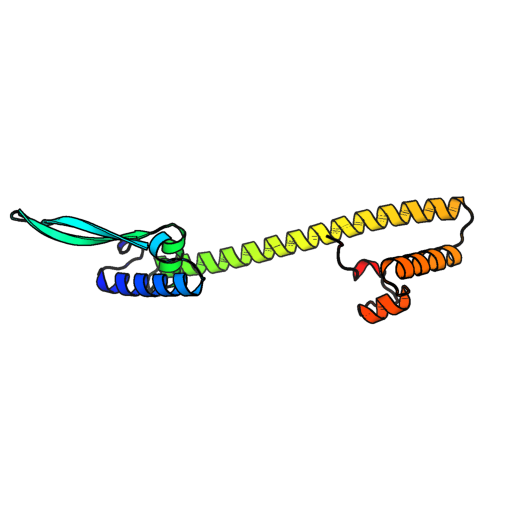VVVVVVVVVVVVVVVVVVVLVVVVVVVVVVVVVVVVVCVVVVQDPVNVQVVQQVVCCVVPVGGLVVLCVVQVHDPPDDSSNRDDDDD

Radius of gyration: 30.6 Å; Cα contacts (8 Å, |Δi|>4): 129; chains: 1; bounding box: 57×33×88 Å

Organism: NCBI:txid357276

Mean predicted aligned error: 9.9 Å

Secondary structure (DSSP, 8-state):
-TTTTT-SSHHHHHHHHHHHHHHHHHTT--HHHHEEEEEEEEEPTTS-EEEEEEEEE-HHHHHHHHHTS-TTSHHHHHHHHHHHHHHHHHHHHHHHHHHHHHHHHHHHHHHHHHHHHHHHHHTT--HHHHHHHHHHHHHHHHSS-HHHHHHHTT--TTS-GGGGSPP--

Solvent-accessible surface area (backbone atoms only — not comparable to full-atom values): 9581 Å² total; per-residue (Å²): 110,53,61,78,47,67,42,91,48,67,72,70,41,50,58,22,46,54,50,20,44,50,51,36,45,74,71,74,44,66,45,73,83,28,49,41,82,41,81,40,80,41,83,44,91,93,78,44,73,43,81,39,87,41,70,51,62,37,74,66,40,49,49,38,29,40,66,53,39,63,63,89,26,68,55,19,38,51,49,46,51,48,50,55,54,51,53,54,50,50,55,49,52,53,51,50,49,54,53,50,53,52,50,51,55,48,53,54,46,54,52,52,50,51,53,51,52,50,57,38,45,80,71,71,46,49,76,67,54,49,54,50,52,52,29,50,49,36,26,71,76,68,76,34,40,54,68,60,46,23,62,75,62,71,44,58,89,92,49,71,63,72,84,66,53,79,83,86,126

Nearest PDB structures (foldseek):
  2wbl-assembly1_B  TM=4.064E-01  e=3.302E+00  Arabidopsis thaliana
  8tby-assembly1_A  TM=3.777E-01  e=5.419E+00  Mus musculus
  8s55-assembly1_W  TM=2.586E-01  e=2.277E+00  Homo sapiens
  7nw0-assembly1_W  TM=2.591E-01  e=2.423E+00  Homo sapiens

pLDDT: mean 86.89, std 11.41, range [41.06, 98.31]